Protein AF-A0A843HDB4-F1 (afdb_monomer_lite)

Structure (mmCIF, N/CA/C/O backbone):
data_AF-A0A843HDB4-F1
#
_entry.id   AF-A0A843HDB4-F1
#
loop_
_atom_site.group_PDB
_atom_site.id
_atom_site.type_symbol
_atom_site.label_atom_id
_atom_site.label_alt_id
_atom_site.label_comp_id
_atom_site.label_asym_id
_atom_site.label_entity_id
_atom_site.label_seq_id
_atom_site.pdbx_PDB_ins_code
_atom_site.Cartn_x
_atom_site.Cartn_y
_atom_site.Cartn_z
_atom_site.occupancy
_atom_site.B_iso_or_equiv
_atom_site.auth_seq_id
_atom_site.auth_comp_id
_atom_site.auth_asym_id
_atom_site.auth_atom_id
_atom_site.pdbx_PDB_model_num
ATOM 1 N N . MET A 1 1 ? -13.645 0.585 27.493 1.00 43.25 1 MET A N 1
ATOM 2 C CA . MET A 1 1 ? -14.235 1.079 26.234 1.00 43.25 1 MET A CA 1
ATOM 3 C C . MET A 1 1 ? -14.246 -0.104 25.287 1.00 43.25 1 MET A C 1
ATOM 5 O O . MET A 1 1 ? -13.228 -0.356 24.661 1.00 43.25 1 MET A O 1
ATOM 9 N N . ASP A 1 2 ? -15.333 -0.875 25.254 1.00 54.22 2 ASP A N 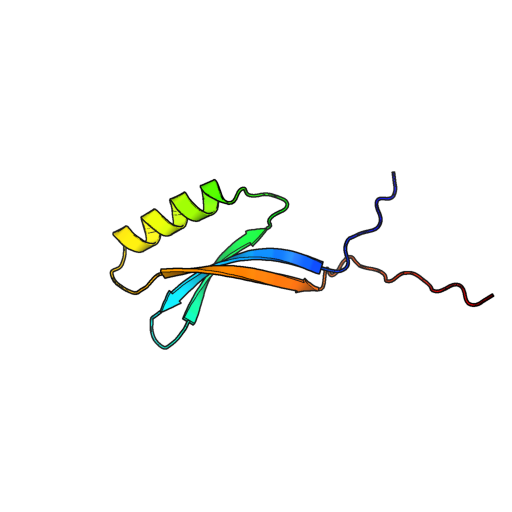1
ATOM 10 C CA . ASP A 1 2 ? -15.490 -1.952 24.270 1.00 54.22 2 ASP A CA 1
ATOM 11 C C . ASP A 1 2 ? -15.830 -1.311 22.923 1.00 54.22 2 ASP A C 1
ATOM 13 O O . ASP A 1 2 ? -16.989 -1.067 22.587 1.00 54.22 2 ASP A O 1
ATOM 17 N N . GLY A 1 3 ? -14.788 -0.910 22.195 1.00 62.09 3 GLY A N 1
ATOM 18 C CA . GLY A 1 3 ? -14.925 -0.429 20.830 1.00 62.09 3 GLY A CA 1
ATOM 19 C C . GLY A 1 3 ? -15.421 -1.579 19.966 1.00 62.09 3 GLY A C 1
ATOM 20 O O . GLY A 1 3 ? -14.767 -2.610 19.867 1.00 62.09 3 GLY A O 1
ATOM 21 N N . LYS A 1 4 ? -16.601 -1.425 19.364 1.00 71.81 4 LYS A N 1
ATOM 22 C CA . LYS A 1 4 ? -17.135 -2.419 18.434 1.00 71.81 4 LYS A CA 1
ATOM 23 C C . LYS A 1 4 ? -16.162 -2.561 17.266 1.00 71.81 4 LYS A C 1
ATOM 25 O O . LYS A 1 4 ? -15.953 -1.601 16.528 1.00 71.81 4 LYS A O 1
ATOM 30 N N . GLU A 1 5 ? -15.591 -3.750 17.112 1.00 82.69 5 GLU A N 1
ATOM 31 C CA . GLU A 1 5 ? -14.665 -4.040 16.023 1.00 82.69 5 GLU A CA 1
ATOM 32 C C . GLU A 1 5 ? -15.304 -3.751 14.661 1.00 82.69 5 GLU A C 1
ATOM 34 O O . GLU A 1 5 ? -16.485 -4.030 14.419 1.00 82.69 5 GLU A O 1
ATOM 39 N N . ASN A 1 6 ? -14.515 -3.176 13.753 1.00 85.94 6 ASN A N 1
ATOM 40 C CA . ASN A 1 6 ? -14.966 -2.920 12.390 1.00 85.94 6 ASN A CA 1
ATOM 41 C C . ASN A 1 6 ? -15.186 -4.245 11.658 1.00 85.94 6 ASN A C 1
ATOM 43 O O . ASN A 1 6 ? -14.411 -5.181 11.820 1.00 85.94 6 ASN A O 1
ATOM 47 N N . LYS A 1 7 ? -16.199 -4.310 10.785 1.00 89.00 7 LYS A N 1
ATOM 48 C CA . LYS A 1 7 ? -16.474 -5.512 9.975 1.00 89.00 7 LYS A CA 1
ATOM 49 C C . LYS A 1 7 ? -15.334 -5.870 9.015 1.00 89.00 7 LYS A C 1
ATOM 51 O O . LYS A 1 7 ? -15.160 -7.038 8.678 1.00 89.00 7 LYS A O 1
ATOM 56 N N . TYR A 1 8 ? -14.584 -4.870 8.563 1.00 94.50 8 TYR A N 1
ATOM 57 C CA . TYR A 1 8 ? -13.487 -5.040 7.620 1.00 94.50 8 TYR A CA 1
ATOM 58 C C . TYR A 1 8 ? -12.210 -4.399 8.150 1.00 94.50 8 TYR A C 1
ATOM 60 O O . TYR A 1 8 ? -12.260 -3.321 8.750 1.00 94.50 8 TYR A O 1
ATOM 68 N N . ASN A 1 9 ? -11.087 -5.044 7.851 1.00 94.19 9 ASN A N 1
ATOM 69 C CA . ASN A 1 9 ? -9.767 -4.434 7.887 1.00 94.19 9 ASN A CA 1
ATOM 70 C C . ASN A 1 9 ? -9.473 -3.833 6.510 1.00 94.19 9 ASN A C 1
ATOM 72 O O . ASN A 1 9 ? -9.918 -4.356 5.483 1.00 94.19 9 ASN A O 1
ATOM 76 N N . TYR A 1 10 ? -8.773 -2.703 6.493 1.00 95.81 10 TYR A N 1
ATOM 77 C CA . TYR A 1 10 ? -8.487 -1.951 5.278 1.00 95.81 10 TYR A CA 1
ATOM 78 C C . TYR A 1 10 ? -6.983 -1.874 5.095 1.00 95.81 10 TYR A C 1
ATOM 80 O O . TYR A 1 10 ? -6.266 -1.496 6.016 1.00 95.81 10 TYR A O 1
ATOM 88 N N . PHE A 1 11 ? -6.533 -2.170 3.884 1.00 97.81 11 PHE A N 1
ATOM 89 C CA . PHE A 1 11 ? -5.125 -2.277 3.552 1.00 97.81 11 PHE A CA 1
ATOM 90 C C . PHE A 1 11 ? -4.796 -1.427 2.334 1.00 97.81 11 PHE A C 1
ATOM 92 O O . PHE A 1 11 ? -5.617 -1.268 1.421 1.00 97.81 11 PHE A O 1
ATOM 99 N N . TRP A 1 12 ? -3.570 -0.922 2.302 1.00 98.50 12 TRP A N 1
ATOM 100 C CA . TRP A 1 12 ? -2.915 -0.589 1.046 1.00 98.50 12 TRP A CA 1
ATOM 101 C C . TRP A 1 12 ? -2.077 -1.782 0.606 1.00 98.50 12 TRP A C 1
ATOM 103 O O . TRP A 1 12 ? -1.391 -2.397 1.420 1.00 98.50 12 TRP A O 1
ATOM 113 N N . VAL A 1 13 ? -2.139 -2.107 -0.680 1.00 98.25 13 VAL A N 1
ATOM 114 C CA . VAL A 1 13 ? -1.369 -3.209 -1.264 1.00 98.25 13 VAL A CA 1
ATOM 115 C C . VAL A 1 13 ? -0.567 -2.664 -2.429 1.00 98.25 13 VAL A C 1
ATOM 117 O O . VAL A 1 13 ? -1.134 -2.039 -3.332 1.00 98.25 13 VAL A O 1
ATOM 120 N N . ILE A 1 14 ? 0.745 -2.891 -2.410 1.00 98.19 14 ILE A N 1
ATOM 121 C CA . ILE A 1 14 ? 1.601 -2.617 -3.562 1.00 98.19 14 ILE A CA 1
ATOM 122 C C . ILE A 1 14 ? 1.543 -3.837 -4.471 1.00 98.19 14 ILE A C 1
ATOM 124 O O . ILE A 1 14 ? 1.817 -4.956 -4.040 1.00 98.19 14 ILE A O 1
ATOM 128 N N . GLN A 1 15 ? 1.197 -3.613 -5.736 1.00 98.31 15 GLN A N 1
ATOM 129 C CA . GLN A 1 15 ? 1.187 -4.648 -6.760 1.00 98.31 15 GLN A CA 1
ATOM 130 C C . GLN A 1 15 ? 2.231 -4.372 -7.835 1.00 98.31 15 GLN A C 1
ATOM 132 O O . GLN A 1 15 ? 2.378 -3.226 -8.276 1.00 98.31 15 GLN A O 1
ATOM 137 N N . GLY A 1 1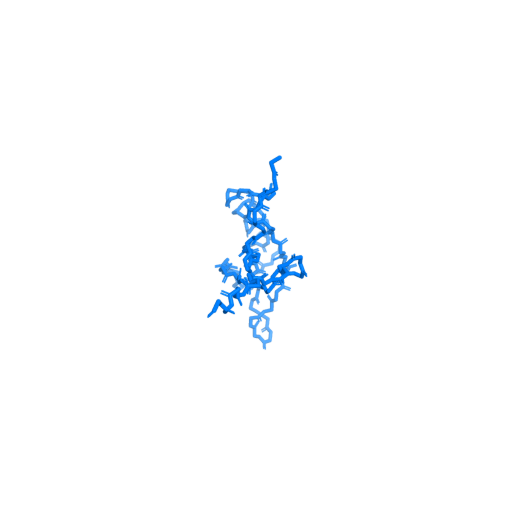6 ? 2.895 -5.430 -8.289 1.00 97.88 16 GLY A N 1
ATOM 138 C CA . GLY A 1 16 ? 3.759 -5.433 -9.468 1.00 97.88 16 GLY A CA 1
ATOM 139 C C . GLY A 1 16 ? 3.095 -6.154 -10.637 1.00 97.88 16 GLY A C 1
ATOM 140 O O . GLY A 1 16 ? 2.295 -7.064 -10.428 1.00 97.88 16 GLY A O 1
ATOM 141 N N . TYR A 1 17 ? 3.394 -5.727 -11.865 1.00 97.12 17 TYR A N 1
ATOM 142 C CA . TYR A 1 17 ? 2.891 -6.379 -13.075 1.00 97.12 17 TYR A CA 1
ATOM 143 C C . TYR A 1 17 ? 3.961 -7.268 -13.717 1.00 97.12 17 TYR A C 1
ATOM 145 O O . TYR A 1 17 ? 4.789 -6.769 -14.478 1.00 97.12 17 TYR A O 1
ATOM 153 N N . TYR A 1 18 ? 3.918 -8.568 -13.416 1.00 92.94 18 TYR A N 1
ATOM 154 C CA . TYR A 1 18 ? 4.823 -9.586 -13.966 1.00 92.94 18 TYR A CA 1
ATOM 155 C C . TYR A 1 18 ? 4.058 -10.477 -14.955 1.00 92.94 18 TYR A C 1
ATOM 157 O O . TYR A 1 18 ? 3.953 -10.145 -16.134 1.00 92.94 18 TYR A O 1
ATOM 165 N N . CYS A 1 19 ? 3.413 -11.539 -14.466 1.00 94.31 19 CYS A N 1
ATOM 166 C CA . CYS A 1 19 ? 2.512 -12.410 -15.235 1.00 94.31 19 CYS A CA 1
ATOM 167 C C . CYS A 1 19 ? 1.032 -12.011 -15.066 1.00 94.31 19 CYS A C 1
ATOM 169 O O . CYS A 1 19 ? 0.118 -12.812 -15.257 1.00 94.31 19 CYS A O 1
ATOM 171 N N . GLY A 1 20 ? 0.806 -10.762 -14.667 1.00 95.75 20 GLY A N 1
ATOM 172 C CA . GLY A 1 20 ? -0.441 -10.261 -14.109 1.00 95.75 20 GLY A CA 1
ATOM 173 C C . GLY A 1 20 ? -0.144 -9.337 -12.932 1.00 95.75 20 GLY A C 1
ATOM 174 O O . GLY A 1 20 ? 1.016 -9.095 -12.601 1.00 95.75 20 GLY A O 1
ATOM 175 N N . TRP A 1 21 ? -1.194 -8.794 -12.316 1.00 97.06 21 TRP A N 1
ATOM 176 C CA . TRP A 1 21 ? -1.041 -8.023 -11.083 1.00 97.06 21 TRP A CA 1
ATOM 177 C C . TRP A 1 21 ? -0.857 -8.969 -9.902 1.00 97.06 21 TRP A C 1
ATOM 179 O O . TRP A 1 21 ? -1.789 -9.682 -9.537 1.00 97.06 21 TRP A O 1
ATOM 189 N N . GLU A 1 22 ? 0.329 -8.934 -9.311 1.00 97.06 22 GLU A N 1
ATOM 190 C CA . GLU A 1 22 ? 0.715 -9.751 -8.163 1.00 97.06 22 GLU A CA 1
ATOM 191 C C . GLU A 1 22 ? 0.977 -8.858 -6.952 1.00 97.06 22 GLU A C 1
ATOM 193 O O . GLU A 1 22 ? 1.496 -7.747 -7.089 1.00 97.06 22 GLU A O 1
ATOM 198 N N . ASP A 1 23 ? 0.594 -9.331 -5.767 1.0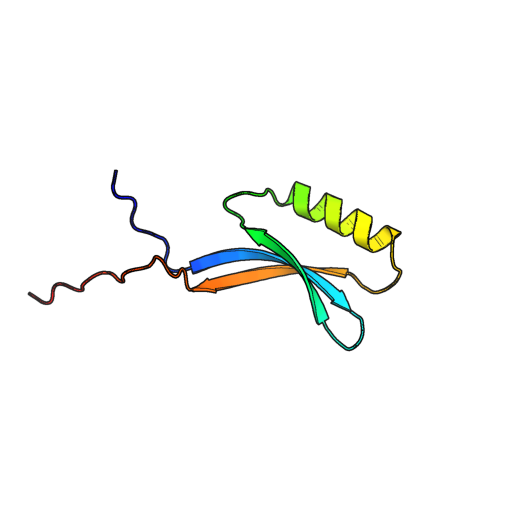0 97.38 23 ASP A N 1
ATOM 199 C CA . ASP A 1 23 ? 0.773 -8.592 -4.519 1.00 97.38 23 ASP A CA 1
ATOM 200 C C . ASP A 1 23 ? 2.210 -8.738 -4.017 1.00 97.38 23 ASP A C 1
ATOM 202 O O . ASP A 1 23 ? 2.698 -9.851 -3.836 1.00 97.38 23 ASP A O 1
ATOM 206 N N . LEU A 1 24 ? 2.876 -7.610 -3.773 1.00 96.44 24 LEU A N 1
ATOM 207 C CA . LEU A 1 24 ? 4.263 -7.570 -3.306 1.00 96.44 24 LEU A CA 1
ATOM 208 C C . LEU A 1 24 ? 4.357 -7.285 -1.812 1.00 96.44 24 LEU A C 1
ATOM 210 O O . LEU A 1 24 ? 5.153 -7.905 -1.110 1.00 96.44 24 LEU A O 1
ATOM 214 N N . SER A 1 25 ? 3.539 -6.353 -1.326 1.00 97.06 25 SER A N 1
ATOM 215 C CA . SER A 1 25 ? 3.508 -5.970 0.082 1.00 97.06 25 SER A CA 1
ATOM 216 C C . SER A 1 25 ? 2.129 -5.470 0.504 1.00 97.06 25 SER A C 1
ATOM 218 O O . SER A 1 25 ? 1.342 -4.974 -0.309 1.00 97.06 25 SER A O 1
ATOM 220 N N . TYR A 1 26 ? 1.847 -5.626 1.797 1.00 96.94 26 TYR A N 1
ATOM 221 C CA . TYR A 1 26 ? 0.570 -5.336 2.443 1.00 96.94 26 TYR A CA 1
ATOM 222 C C . TYR A 1 26 ? 0.794 -4.427 3.649 1.00 96.94 26 TYR A C 1
ATOM 224 O O . TYR A 1 26 ? 1.675 -4.698 4.461 1.00 96.94 26 TYR A O 1
ATOM 232 N N . TYR A 1 27 ? -0.033 -3.390 3.788 1.00 97.69 27 TYR A N 1
ATOM 233 C CA . TYR A 1 27 ? 0.060 -2.416 4.877 1.00 97.69 27 TYR A CA 1
ATOM 234 C C . TYR A 1 27 ? -1.318 -2.194 5.491 1.00 97.69 27 TYR A C 1
ATOM 236 O O . TYR A 1 27 ? -2.232 -1.736 4.795 1.00 97.69 27 TYR A O 1
ATOM 244 N N . ASP A 1 28 ? -1.478 -2.496 6.781 1.00 96.38 28 ASP A N 1
ATOM 245 C CA . ASP A 1 28 ? -2.705 -2.170 7.513 1.00 96.38 28 ASP A CA 1
ATOM 246 C C . ASP A 1 28 ? -2.807 -0.649 7.682 1.00 96.38 28 ASP A C 1
ATOM 248 O O . ASP A 1 28 ? -1.899 0.004 8.205 1.00 96.38 28 ASP A O 1
ATOM 252 N N . LYS A 1 29 ? -3.937 -0.071 7.259 1.00 95.56 29 LYS A N 1
ATOM 253 C CA . LYS A 1 29 ? -4.208 1.365 7.407 1.00 95.56 29 LYS A CA 1
ATOM 254 C C . LYS A 1 29 ? -4.302 1.815 8.873 1.00 95.56 29 LYS A C 1
ATOM 256 O O . LYS A 1 29 ? -4.291 3.018 9.123 1.00 95.56 29 LYS A O 1
ATOM 261 N N . LYS A 1 30 ? -4.440 0.891 9.831 1.00 93.38 30 LYS A N 1
ATOM 262 C CA . LYS A 1 30 ? -4.390 1.176 11.275 1.00 93.38 30 LYS A CA 1
ATOM 263 C C . LYS A 1 30 ? -2.966 1.441 11.771 1.00 93.38 30 LYS A C 1
ATOM 265 O O . LYS A 1 30 ? -2.801 2.180 12.737 1.00 93.38 30 LYS A O 1
ATOM 270 N N . GLU A 1 31 ? -1.965 0.846 11.127 1.00 95.31 31 GLU A N 1
ATOM 271 C CA . GLU A 1 31 ? -0.569 0.863 11.584 1.00 95.31 31 GLU A CA 1
ATOM 272 C C . GLU A 1 31 ? 0.310 1.795 10.745 1.00 95.31 31 GLU A C 1
ATOM 274 O O . GLU A 1 31 ? 1.188 2.473 11.278 1.00 95.31 31 GLU A O 1
ATOM 279 N N . TYR A 1 32 ? 0.041 1.871 9.441 1.00 96.31 32 TYR A N 1
ATOM 280 C CA . TYR A 1 32 ? 0.853 2.614 8.482 1.00 96.31 32 TYR A CA 1
ATOM 281 C C . TYR A 1 32 ? 0.146 3.872 7.986 1.00 96.31 32 TYR A C 1
ATOM 283 O O . TYR A 1 32 ? -1.078 4.011 8.064 1.00 96.31 32 TYR A O 1
ATOM 291 N N . LYS A 1 33 ? 0.916 4.803 7.418 1.00 96.88 33 LYS A N 1
ATOM 292 C CA . LYS A 1 33 ? 0.391 5.953 6.677 1.00 96.88 33 LYS A CA 1
ATOM 293 C C . LYS A 1 33 ? 0.633 5.753 5.189 1.00 96.88 33 LYS A C 1
ATOM 295 O O . LYS A 1 33 ? 1.601 5.131 4.770 1.00 96.88 33 LYS A O 1
ATOM 300 N N . TYR A 1 34 ? -0.204 6.380 4.365 1.00 96.88 34 TYR A N 1
ATOM 301 C CA . TYR A 1 34 ? -0.062 6.300 2.910 1.00 96.88 34 TYR A CA 1
ATOM 302 C C . TYR A 1 34 ? 1.313 6.776 2.410 1.00 96.88 34 TYR A C 1
ATOM 304 O O . TYR A 1 34 ? 1.825 6.251 1.428 1.00 96.88 34 TYR A O 1
ATOM 312 N N . LEU A 1 35 ? 1.936 7.740 3.102 1.00 97.12 35 LEU A N 1
ATOM 313 C CA . LEU A 1 35 ? 3.287 8.207 2.775 1.00 97.12 35 LEU A CA 1
ATOM 314 C C . LEU A 1 35 ? 4.346 7.106 2.923 1.00 97.12 35 LEU A C 1
ATOM 316 O O . LEU A 1 35 ? 5.233 7.038 2.075 1.00 97.12 35 LEU A O 1
ATOM 320 N N . ASP A 1 36 ? 4.222 6.230 3.924 1.00 96.56 36 ASP A N 1
ATOM 321 C CA . ASP A 1 36 ? 5.135 5.097 4.118 1.00 96.56 36 ASP A CA 1
ATOM 322 C C . ASP A 1 36 ? 5.033 4.139 2.918 1.00 96.56 36 ASP A C 1
ATOM 324 O O . ASP A 1 36 ? 6.030 3.771 2.305 1.00 96.56 36 ASP A O 1
ATOM 328 N N . VAL A 1 37 ? 3.804 3.861 2.471 1.00 97.56 37 VAL A N 1
ATOM 329 C CA . VAL A 1 37 ? 3.537 3.030 1.284 1.00 97.56 37 VAL A CA 1
ATOM 330 C C . VAL A 1 37 ? 4.102 3.661 0.005 1.00 97.56 37 VAL A C 1
ATOM 332 O O . VAL A 1 37 ? 4.593 2.960 -0.878 1.00 97.56 37 VAL A O 1
ATOM 335 N N . LEU A 1 38 ? 4.037 4.990 -0.131 1.00 97.62 38 LEU A N 1
ATOM 336 C CA . LEU A 1 38 ? 4.599 5.692 -1.289 1.00 97.62 38 LEU A CA 1
ATOM 337 C C . LEU A 1 38 ? 6.131 5.674 -1.306 1.00 97.62 38 LEU A C 1
ATOM 339 O O . LEU A 1 38 ? 6.716 5.653 -2.393 1.00 97.62 38 LEU A O 1
ATOM 343 N N . HIS A 1 39 ? 6.772 5.694 -0.135 1.00 97.69 39 HIS A N 1
ATOM 344 C CA . HIS A 1 39 ? 8.219 5.529 -0.024 1.00 97.69 39 HIS A CA 1
ATOM 345 C C . HIS A 1 39 ? 8.631 4.141 -0.520 1.00 97.69 39 HIS A C 1
ATOM 347 O O . HIS A 1 39 ? 9.416 4.055 -1.464 1.00 97.69 39 HIS A O 1
ATOM 353 N N . ASP A 1 40 ? 8.002 3.082 -0.016 1.00 97.44 40 ASP A N 1
ATOM 354 C CA . ASP A 1 40 ? 8.294 1.712 -0.449 1.00 97.44 40 ASP A CA 1
ATOM 355 C C . ASP A 1 40 ? 7.976 1.508 -1.940 1.00 97.44 40 ASP A C 1
ATOM 357 O O . ASP A 1 40 ? 8.767 0.933 -2.687 1.00 97.44 40 ASP A O 1
ATOM 361 N N . LEU A 1 41 ? 6.861 2.062 -2.439 1.00 97.62 41 LEU A N 1
ATOM 362 C CA . LEU A 1 41 ? 6.520 2.032 -3.868 1.00 97.62 41 LEU A CA 1
ATOM 363 C C . LEU A 1 41 ? 7.636 2.633 -4.734 1.00 97.62 41 LEU A C 1
ATOM 365 O O . LEU A 1 41 ? 7.891 2.151 -5.843 1.00 97.62 41 LEU A O 1
ATOM 369 N N . LYS A 1 42 ? 8.283 3.704 -4.261 1.00 97.44 42 LYS A N 1
ATOM 370 C CA . LYS A 1 42 ? 9.418 4.317 -4.953 1.00 97.44 42 LYS A CA 1
ATOM 371 C C . LYS A 1 42 ? 10.619 3.374 -4.964 1.00 97.44 42 LYS A C 1
ATOM 373 O O . LYS A 1 42 ? 11.241 3.246 -6.014 1.00 97.44 42 LYS A O 1
ATOM 378 N N . GLU A 1 43 ? 10.910 2.694 -3.860 1.00 97.56 43 GLU A N 1
ATOM 379 C CA . GLU A 1 43 ? 11.990 1.701 -3.793 1.00 97.56 43 GLU A CA 1
ATOM 380 C C . GLU A 1 43 ? 11.752 0.538 -4.766 1.00 97.56 43 GLU A C 1
ATOM 382 O O . GLU A 1 43 ? 12.628 0.233 -5.577 1.00 97.56 43 GLU A O 1
ATOM 387 N N . TYR A 1 44 ? 10.535 -0.017 -4.815 1.00 96.19 44 TYR A N 1
ATOM 388 C CA . TYR A 1 44 ? 10.163 -1.057 -5.787 1.00 96.19 44 TYR A CA 1
ATOM 389 C C . TYR A 1 44 ? 10.331 -0.617 -7.248 1.00 96.19 44 TYR A C 1
ATOM 391 O O . TYR A 1 44 ? 10.662 -1.425 -8.118 1.00 96.19 44 TYR A O 1
ATOM 399 N N . ARG A 1 45 ? 10.079 0.663 -7.548 1.00 95.88 45 ARG A N 1
ATOM 400 C CA . ARG A 1 45 ? 10.253 1.233 -8.896 1.00 9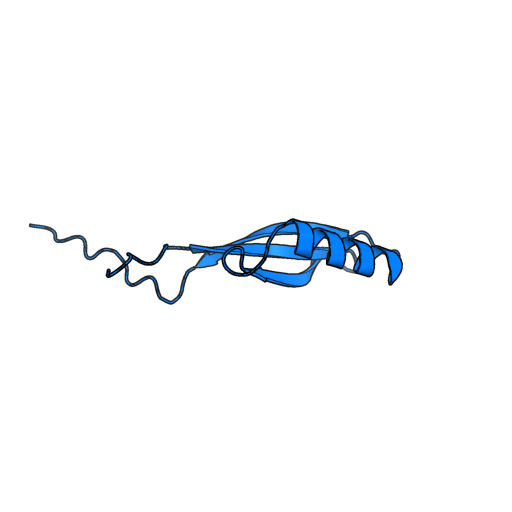5.88 45 ARG A CA 1
ATOM 401 C C . ARG A 1 45 ? 11.716 1.472 -9.264 1.00 95.88 45 ARG A C 1
ATOM 403 O O . ARG A 1 45 ? 12.020 1.545 -10.449 1.00 95.88 45 ARG A O 1
ATOM 410 N N . ILE A 1 46 ? 12.598 1.626 -8.278 1.00 96.69 46 ILE A N 1
ATOM 411 C CA . ILE A 1 46 ? 14.045 1.746 -8.498 1.00 96.69 46 ILE A CA 1
ATOM 412 C C . ILE A 1 46 ? 14.667 0.359 -8.681 1.00 96.69 46 ILE A C 1
ATOM 414 O O . ILE A 1 46 ? 15.516 0.184 -9.550 1.00 96.69 46 ILE A O 1
ATOM 418 N N . ALA A 1 47 ? 14.240 -0.620 -7.879 1.00 95.06 47 ALA A N 1
ATOM 419 C CA . ALA A 1 47 ? 14.796 -1.971 -7.887 1.00 95.06 47 ALA A CA 1
ATOM 420 C C . ALA A 1 47 ? 14.446 -2.769 -9.153 1.00 95.06 47 ALA A C 1
ATOM 422 O O . ALA A 1 47 ? 15.195 -3.656 -9.555 1.00 95.06 47 ALA A O 1
ATOM 423 N N . ASP A 1 48 ? 13.303 -2.473 -9.769 1.00 92.44 48 ASP A N 1
ATOM 424 C CA . ASP A 1 48 ? 12.773 -3.249 -10.882 1.00 92.44 48 ASP A CA 1
ATOM 425 C C . ASP A 1 48 ? 11.971 -2.357 -11.849 1.00 92.44 48 ASP A C 1
ATOM 427 O O . ASP A 1 48 ? 11.287 -1.422 -11.427 1.00 92.44 48 ASP A O 1
ATOM 431 N N . SER A 1 49 ? 11.999 -2.670 -13.146 1.00 93.12 49 SER A N 1
ATOM 432 C CA . SER A 1 49 ? 11.384 -1.871 -14.217 1.00 93.12 49 SER A CA 1
ATOM 433 C C . SER A 1 49 ? 9.912 -2.192 -14.490 1.00 93.12 49 SER A C 1
ATOM 435 O O . SER A 1 49 ? 9.238 -1.409 -15.162 1.00 93.12 49 SER A O 1
ATOM 437 N N . HIS A 1 50 ? 9.379 -3.301 -13.961 1.00 95.69 50 HIS A N 1
ATOM 438 C CA . HIS A 1 50 ? 7.968 -3.653 -14.153 1.00 95.69 50 HIS A CA 1
ATOM 439 C C . HIS A 1 50 ? 7.025 -2.554 -13.624 1.00 95.69 50 HIS A C 1
ATOM 441 O O . HIS A 1 50 ? 7.391 -1.820 -12.707 1.00 95.69 50 HIS A O 1
ATOM 447 N N . PRO A 1 51 ? 5.800 -2.401 -14.146 1.00 97.44 51 PRO A N 1
ATOM 448 C CA . PRO A 1 51 ? 4.833 -1.461 -13.585 1.00 97.44 51 PRO A CA 1
ATOM 449 C C . PRO A 1 51 ? 4.495 -1.775 -12.119 1.00 97.44 51 PRO A C 1
ATOM 451 O O . PRO A 1 51 ? 4.255 -2.930 -11.773 1.00 97.44 51 PRO A O 1
ATOM 454 N N . LYS A 1 52 ? 4.419 -0.739 -11.267 1.00 98.00 52 LYS A N 1
ATOM 455 C CA . LYS A 1 52 ? 3.926 -0.843 -9.880 1.00 98.00 52 LYS A CA 1
ATOM 456 C C . LYS A 1 52 ? 2.789 0.123 -9.594 1.00 98.00 52 LYS A C 1
ATOM 458 O O . LYS A 1 52 ? 2.857 1.298 -9.983 1.00 98.00 52 LYS A O 1
ATOM 463 N N . ARG A 1 53 ? 1.795 -0.342 -8.835 1.00 97.50 53 ARG A N 1
ATOM 464 C CA . ARG A 1 53 ? 0.655 0.457 -8.360 1.00 97.50 53 ARG A CA 1
ATOM 465 C C . ARG A 1 53 ? 0.349 0.184 -6.893 1.00 97.50 53 ARG A C 1
ATOM 467 O O . ARG A 1 53 ? 0.684 -0.877 -6.382 1.00 97.50 53 ARG A O 1
ATOM 474 N N . VAL A 1 54 ? -0.352 1.120 -6.262 1.00 98.25 54 VAL A N 1
ATOM 475 C CA . VAL A 1 54 ? -1.002 0.899 -4.967 1.00 98.25 54 VAL A CA 1
ATOM 476 C C . VAL A 1 54 ? -2.489 0.711 -5.218 1.00 98.25 54 VAL A C 1
ATOM 478 O O . VAL A 1 54 ? -3.084 1.479 -5.975 1.00 98.25 54 VAL A O 1
ATOM 481 N N . ILE A 1 55 ? -3.084 -0.294 -4.586 1.00 98.19 55 ILE A N 1
ATOM 482 C CA . ILE A 1 55 ? -4.534 -0.477 -4.539 1.00 98.19 55 ILE A CA 1
ATOM 483 C C . ILE A 1 55 ? -5.018 -0.440 -3.095 1.00 98.19 55 ILE A C 1
ATOM 485 O O . ILE A 1 55 ? -4.253 -0.675 -2.158 1.00 98.19 55 ILE A O 1
ATOM 489 N N . GLU A 1 56 ? -6.308 -0.183 -2.924 1.00 97.62 56 GLU A N 1
ATOM 490 C CA . GLU A 1 56 ? -6.969 -0.386 -1.643 1.00 97.62 56 GLU A CA 1
ATOM 491 C C . GLU A 1 56 ? -7.634 -1.757 -1.626 1.00 97.62 56 GLU A C 1
ATOM 493 O O . GLU A 1 56 ? -8.363 -2.120 -2.553 1.00 97.62 56 GLU A O 1
ATOM 498 N N . ARG A 1 57 ? -7.391 -2.516 -0.560 1.00 97.38 57 ARG A N 1
ATOM 499 C CA . ARG A 1 57 ? -8.025 -3.811 -0.325 1.00 97.38 57 ARG A CA 1
ATOM 500 C C . ARG A 1 57 ? -8.766 -3.775 0.999 1.00 97.38 57 ARG A C 1
ATOM 502 O O . ARG A 1 57 ? -8.328 -3.137 1.952 1.00 97.38 57 ARG A O 1
ATOM 509 N N . ARG A 1 58 ? -9.900 -4.467 1.052 1.00 95.88 58 ARG A N 1
ATOM 510 C CA . ARG A 1 58 ? -10.605 -4.746 2.302 1.00 95.88 58 ARG A CA 1
ATOM 511 C C . ARG A 1 58 ? -10.681 -6.245 2.504 1.00 95.88 58 ARG A C 1
ATOM 513 O O . ARG A 1 58 ? -10.968 -6.969 1.551 1.00 95.88 58 ARG A O 1
ATOM 520 N N . GLU A 1 59 ? -10.487 -6.681 3.735 1.00 94.38 59 GLU A N 1
ATOM 521 C CA . GLU A 1 59 ? -10.609 -8.085 4.121 1.00 94.38 59 GLU A CA 1
ATOM 522 C C . GLU A 1 59 ? -11.528 -8.194 5.333 1.00 94.38 59 GLU A C 1
ATOM 524 O O . GLU A 1 59 ? -11.685 -7.234 6.093 1.00 94.38 59 GLU A O 1
ATOM 529 N N . LEU A 1 60 ? -12.217 -9.329 5.471 1.00 92.62 60 LEU A N 1
ATOM 530 C CA . LEU A 1 60 ? -13.107 -9.555 6.606 1.00 92.62 60 LEU A CA 1
ATOM 531 C C . LEU A 1 60 ? -12.278 -9.506 7.888 1.00 92.62 60 LEU A C 1
ATOM 533 O O . LEU A 1 60 ? -11.265 -10.191 7.987 1.00 92.62 60 LEU A O 1
ATOM 537 N N . ASN A 1 61 ? -12.710 -8.705 8.857 1.00 90.81 61 ASN A N 1
ATOM 538 C CA . ASN A 1 61 ? -12.044 -8.681 10.148 1.00 90.81 61 ASN A CA 1
ATOM 539 C C . ASN A 1 61 ? -12.390 -9.977 10.910 1.00 90.81 61 ASN A C 1
ATOM 541 O O . ASN A 1 61 ? -13.574 -10.181 11.197 1.00 90.81 61 ASN A O 1
ATOM 545 N N . PRO A 1 62 ? -11.414 -10.846 11.237 1.00 88.25 62 PRO A N 1
ATOM 546 C CA . PRO A 1 62 ? -11.676 -12.091 11.963 1.00 88.25 62 PRO A CA 1
ATOM 547 C C . PRO A 1 62 ? -12.243 -11.851 13.369 1.00 88.25 62 PRO A C 1
ATOM 549 O O . PRO A 1 62 ? -12.982 -12.691 13.880 1.00 88.25 62 PRO A O 1
ATOM 552 N N . ASP A 1 63 ? -11.973 -10.686 13.960 1.00 86.62 63 ASP A N 1
ATOM 553 C CA . ASP A 1 63 ? -12.452 -10.320 15.296 1.00 86.62 63 ASP A CA 1
ATOM 554 C C . ASP A 1 63 ? -13.887 -9.770 15.288 1.00 86.62 63 ASP A C 1
ATOM 556 O O . ASP A 1 63 ? -14.494 -9.536 16.339 1.00 86.62 63 ASP A O 1
ATOM 560 N N . TYR A 1 64 ? -14.479 -9.578 14.104 1.00 84.62 64 TYR A N 1
ATOM 561 C CA . TYR A 1 64 ? -15.844 -9.091 13.982 1.00 84.62 64 TYR A CA 1
ATOM 562 C C . TYR A 1 64 ? -16.857 -10.169 14.380 1.00 84.62 64 TYR A C 1
ATOM 564 O O . TYR A 1 64 ? -17.255 -11.011 13.576 1.00 84.62 64 TYR A O 1
ATOM 572 N N . LYS A 1 65 ? -17.354 -10.099 15.619 1.00 79.44 65 LYS A N 1
ATOM 573 C CA . LYS A 1 65 ? -18.321 -11.074 16.158 1.00 79.44 65 LYS A CA 1
ATOM 574 C C . LYS A 1 65 ? -19.771 -10.906 15.685 1.00 79.44 65 LYS A C 1
ATOM 576 O O . LYS A 1 65 ? -20.640 -11.643 16.137 1.00 79.44 65 LYS A O 1
ATOM 581 N N . GLY A 1 66 ? -20.038 -9.986 14.754 1.00 69.38 66 GLY A N 1
ATOM 582 C CA . GLY A 1 66 ? -21.398 -9.658 14.326 1.00 69.38 66 GLY A CA 1
ATOM 583 C C . GLY A 1 66 ? -22.171 -8.921 15.422 1.00 69.38 66 GLY A C 1
ATOM 584 O O . GLY A 1 66 ? -22.034 -9.192 16.610 1.00 69.38 66 GLY A O 1
ATOM 585 N N . GLY A 1 67 ? -22.988 -7.938 15.046 1.00 63.59 67 GLY A N 1
ATOM 586 C CA . GLY A 1 67 ? -24.013 -7.483 15.981 1.00 63.59 67 GLY A CA 1
ATOM 587 C C . GLY A 1 67 ? -25.008 -8.623 16.141 1.00 63.59 67 GLY A C 1
ATOM 588 O O . GLY A 1 67 ? -25.648 -8.969 15.150 1.00 63.59 67 GLY A O 1
ATOM 589 N N . ALA A 1 68 ? -25.125 -9.203 17.337 1.00 53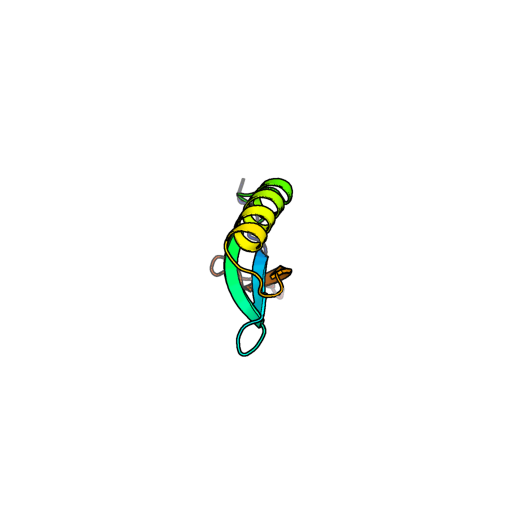.81 68 ALA A N 1
ATOM 590 C CA . ALA A 1 68 ? -26.333 -9.929 17.695 1.00 53.81 68 ALA A CA 1
ATOM 591 C C . ALA A 1 68 ? -27.492 -8.968 17.412 1.00 53.81 68 ALA A C 1
ATOM 593 O O . ALA A 1 68 ? -27.579 -7.889 18.000 1.00 53.81 68 ALA A O 1
ATOM 594 N N . VAL A 1 69 ? -28.285 -9.278 16.391 1.00 58.31 69 VAL A N 1
ATOM 595 C CA . VAL A 1 69 ? -29.547 -8.586 16.188 1.00 58.31 69 VAL A CA 1
ATOM 596 C C . VAL A 1 69 ? -30.438 -9.192 17.255 1.00 58.31 69 VAL A C 1
ATOM 598 O O . VAL A 1 69 ? -30.928 -10.305 17.077 1.00 58.31 69 VAL A O 1
ATOM 601 N N . ASP A 1 70 ? -30.543 -8.520 18.399 1.00 50.03 70 ASP A N 1
ATOM 602 C CA . ASP A 1 70 ? -31.558 -8.836 19.394 1.00 50.03 70 ASP A CA 1
ATOM 603 C C . ASP A 1 70 ? -32.910 -8.599 18.717 1.00 50.03 70 ASP A C 1
ATOM 605 O O . ASP A 1 70 ? -33.390 -7.470 18.593 1.00 50.03 70 ASP A O 1
ATOM 609 N N . VAL A 1 71 ? -33.473 -9.670 18.161 1.00 52.75 71 VAL A N 1
ATOM 610 C CA . VAL A 1 71 ? -34.850 -9.691 17.683 1.00 52.75 71 VAL A CA 1
ATOM 611 C C . VAL A 1 71 ? -35.701 -9.813 18.942 1.00 52.75 71 VAL A C 1
ATOM 613 O O . VAL A 1 71 ? -35.821 -10.900 19.507 1.00 52.75 71 VAL A O 1
ATOM 616 N N . ALA A 1 72 ? -36.176 -8.662 19.420 1.00 46.00 72 ALA A N 1
ATOM 617 C CA . ALA A 1 72 ? -37.197 -8.555 20.458 1.00 46.00 72 ALA A CA 1
ATOM 618 C C . ALA A 1 72 ? -38.561 -9.048 19.952 1.00 46.00 72 ALA A C 1
ATOM 620 O O . ALA A 1 72 ? -38.835 -8.884 18.738 1.00 46.00 72 ALA A O 1
#

Secondary structure (DSSP, 8-s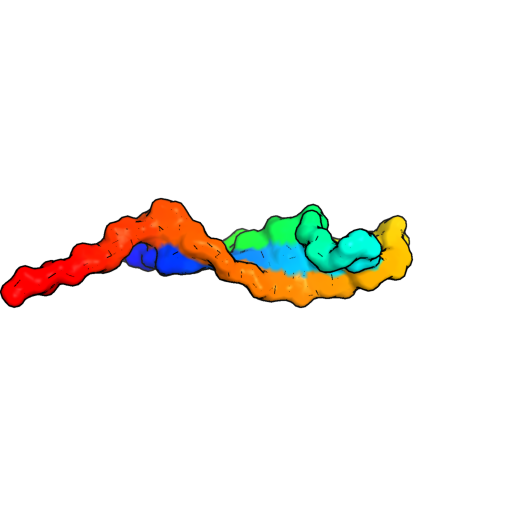tate):
--PPPPSEEEEEEEEEESSSEEEEEEEETTT--HHHHHHHHHHHHHH--S-EEEEEEEEE-TT---------

Radius of gyration: 16.75 Å; chains: 1; bounding box: 52×21×42 Å

Foldseek 3Di:
DPDQDDQKWKWKFKWWQDVHTDTDDIGTVVPDDVVVVVVVQVVVVVVDVTDMDIDMDIDGDPPNPDPPPPPD

pLDDT: mean 89.24, std 14.66, range [43.25, 98.5]

Sequence (72 aa):
MDGKENKYNYFWVIQGYYCGWEDLSYYDKKEYKYLDVLHDLKEYRIADSHPKRVIERRELNPDYKGGAVDVA